Protein AF-A0A497GJQ9-F1 (afdb_monomer_lite)

Foldseek 3Di:
DDDPPPPVDPVVVVVVVVVVVVVLVVLVVVCVVVVPDDDPSVVVNVVVVVVCVVVVVVVVVVVVVVVPPDPPPVPPDPPPDDDDDDVDDQDLVNLVVVQLVVLCVVPNPCSVVVSVVQLVVCCVPVVDDSSVSSVVVSCVRPVD

Structure (mmCIF, N/CA/C/O backbone):
data_AF-A0A497GJQ9-F1
#
_entry.id   AF-A0A497GJQ9-F1
#
loop_
_atom_site.group_PDB
_atom_site.id
_atom_site.type_symbol
_atom_site.label_atom_id
_atom_site.label_alt_id
_atom_site.label_comp_id
_atom_site.label_asym_id
_atom_site.label_entity_id
_atom_site.label_seq_id
_atom_site.pdbx_PDB_ins_code
_atom_site.Cartn_x
_atom_site.Cartn_y
_atom_site.Cartn_z
_atom_site.occupancy
_atom_site.B_iso_or_equiv
_atom_site.auth_seq_id
_atom_site.auth_comp_id
_atom_site.auth_asym_id
_atom_site.auth_atom_id
_atom_site.pdbx_PDB_model_num
ATOM 1 N N . MET A 1 1 ? 29.041 -29.022 1.253 1.00 45.09 1 MET A N 1
ATOM 2 C CA . MET A 1 1 ? 29.779 -27.865 0.705 1.00 45.09 1 MET A CA 1
ATOM 3 C C . MET A 1 1 ? 29.393 -27.693 -0.751 1.00 45.09 1 MET A C 1
ATOM 5 O O . MET A 1 1 ? 29.834 -28.499 -1.549 1.00 45.09 1 MET A O 1
ATOM 9 N N . THR A 1 2 ? 28.599 -26.678 -1.087 1.00 45.56 2 THR A N 1
ATOM 10 C CA . THR A 1 2 ? 28.513 -26.116 -2.448 1.00 45.56 2 THR A CA 1
ATOM 11 C C . THR A 1 2 ? 27.959 -24.697 -2.320 1.00 45.56 2 THR A C 1
ATOM 13 O O . THR A 1 2 ? 26.755 -24.465 -2.317 1.00 45.56 2 THR A O 1
ATOM 16 N N . GLY A 1 3 ? 28.863 -23.740 -2.095 1.00 47.19 3 GLY A N 1
ATOM 17 C CA . GLY A 1 3 ? 28.525 -22.320 -2.070 1.00 47.19 3 GLY A CA 1
ATOM 18 C C . GLY A 1 3 ? 28.153 -21.861 -3.476 1.00 47.19 3 GLY A C 1
ATOM 19 O O . GLY A 1 3 ? 28.973 -21.942 -4.387 1.00 47.19 3 GLY A O 1
ATOM 20 N N . PHE A 1 4 ? 26.918 -21.398 -3.652 1.00 50.12 4 PHE A N 1
ATOM 21 C CA . PHE A 1 4 ? 26.458 -20.802 -4.900 1.00 50.12 4 PHE A CA 1
ATOM 22 C C . PHE A 1 4 ? 26.971 -19.358 -4.963 1.00 50.12 4 PHE A C 1
ATOM 24 O O . PHE A 1 4 ? 26.322 -18.413 -4.521 1.00 50.12 4 PHE A O 1
ATOM 31 N N . THR A 1 5 ? 28.199 -19.189 -5.444 1.00 50.44 5 THR A N 1
ATOM 32 C CA . THR A 1 5 ? 28.784 -17.882 -5.730 1.00 50.44 5 THR A CA 1
ATOM 33 C C . THR A 1 5 ? 28.130 -17.323 -6.988 1.00 50.44 5 THR A C 1
ATOM 35 O O . THR A 1 5 ? 28.464 -17.710 -8.107 1.00 50.44 5 THR A O 1
ATOM 38 N N . ILE A 1 6 ? 27.191 -16.386 -6.823 1.00 56.56 6 ILE A N 1
ATOM 39 C CA . ILE A 1 6 ? 26.703 -15.559 -7.931 1.00 56.56 6 ILE A CA 1
ATOM 40 C C . ILE A 1 6 ? 27.870 -14.662 -8.346 1.00 56.56 6 ILE A C 1
ATOM 42 O O . ILE A 1 6 ? 28.065 -13.557 -7.843 1.00 56.56 6 ILE A O 1
ATOM 46 N N . ARG A 1 7 ? 28.705 -15.174 -9.247 1.00 54.97 7 ARG A N 1
ATOM 47 C CA . ARG A 1 7 ? 29.713 -14.393 -9.948 1.00 54.97 7 ARG A CA 1
ATOM 48 C C . ARG A 1 7 ? 28.938 -13.499 -10.902 1.00 54.97 7 ARG A C 1
ATOM 50 O O . ARG A 1 7 ? 28.615 -13.921 -12.007 1.00 54.97 7 ARG A O 1
ATOM 57 N N . ILE A 1 8 ? 28.583 -12.297 -10.441 1.00 55.31 8 ILE A N 1
ATOM 58 C CA . ILE A 1 8 ? 28.059 -11.230 -11.294 1.00 55.31 8 ILE A CA 1
ATOM 59 C C . ILE A 1 8 ? 29.118 -11.033 -12.372 1.00 55.31 8 ILE A C 1
ATOM 61 O O . ILE A 1 8 ? 30.178 -10.453 -12.141 1.00 55.31 8 ILE A O 1
ATOM 65 N N . SER A 1 9 ? 28.887 -11.648 -13.527 1.00 58.03 9 SER A N 1
ATOM 66 C CA . SER A 1 9 ? 29.789 -11.573 -14.656 1.00 58.03 9 SER A CA 1
ATOM 67 C C . SER A 1 9 ? 29.901 -10.098 -15.007 1.00 58.03 9 SER A C 1
ATOM 69 O O . SER A 1 9 ? 28.870 -9.475 -15.262 1.00 58.03 9 SER A O 1
ATOM 71 N N . GLY A 1 10 ? 31.123 -9.558 -15.032 1.00 62.69 10 GLY A N 1
ATOM 72 C CA . GLY A 1 10 ? 31.424 -8.188 -15.461 1.00 62.69 10 GLY A CA 1
ATOM 73 C C . GLY A 1 10 ? 30.481 -7.610 -16.532 1.00 62.69 10 GLY A C 1
ATOM 74 O O . GLY A 1 10 ? 29.997 -6.501 -16.319 1.00 62.69 10 GLY A O 1
ATOM 75 N N . PRO A 1 11 ? 30.107 -8.336 -17.612 1.00 63.91 11 PRO A N 1
ATOM 76 C CA . PRO A 1 11 ? 29.157 -7.844 -18.619 1.00 63.91 11 PRO A CA 1
ATOM 77 C C . PRO A 1 11 ? 27.795 -7.376 -18.087 1.00 63.91 11 PRO A C 1
ATOM 79 O O . PRO A 1 11 ? 27.269 -6.400 -18.606 1.00 63.91 11 PRO A O 1
ATOM 82 N N . LEU A 1 12 ? 27.226 -7.995 -17.048 1.00 61.97 12 LEU A N 1
ATOM 83 C CA . LEU A 1 12 ? 25.939 -7.562 -16.482 1.00 61.97 12 LEU A CA 1
ATOM 84 C C . LEU A 1 12 ? 26.041 -6.180 -15.833 1.00 61.97 12 LEU A C 1
ATOM 86 O O . LEU A 1 12 ? 25.125 -5.371 -15.957 1.00 61.97 12 LEU A O 1
ATOM 90 N N . LEU A 1 13 ? 27.179 -5.881 -15.204 1.00 65.19 13 LEU A N 1
ATOM 91 C CA . LEU A 1 13 ? 27.446 -4.560 -14.646 1.00 65.19 13 LEU A CA 1
ATOM 92 C C . LEU A 1 13 ? 27.553 -3.508 -15.761 1.00 65.19 13 LEU A C 1
ATOM 94 O O . LEU A 1 13 ? 26.990 -2.425 -15.629 1.00 65.19 13 LEU A O 1
ATOM 98 N N . TYR A 1 14 ? 28.201 -3.846 -16.881 1.00 64.62 14 TYR A N 1
ATOM 99 C CA . TYR A 1 14 ? 28.275 -2.967 -18.053 1.00 64.62 14 TYR A CA 1
ATOM 100 C C . TYR A 1 14 ? 26.915 -2.762 -18.723 1.00 64.62 14 TYR A C 1
ATOM 102 O O . TYR A 1 14 ? 26.633 -1.655 -19.164 1.00 64.62 14 TYR A O 1
ATOM 110 N N . ILE A 1 15 ? 26.051 -3.781 -18.758 1.00 74.62 15 ILE A N 1
ATOM 111 C CA . ILE A 1 15 ? 24.683 -3.658 -19.285 1.00 74.62 15 ILE A CA 1
ATOM 112 C C . ILE A 1 15 ? 23.853 -2.723 -18.400 1.00 74.62 15 ILE A C 1
ATOM 114 O O . ILE A 1 15 ? 23.171 -1.840 -18.912 1.00 74.62 15 ILE A O 1
ATOM 118 N N . ILE A 1 16 ? 23.954 -2.854 -17.075 1.00 73.06 16 ILE A N 1
ATOM 119 C CA . ILE A 1 16 ? 23.277 -1.954 -16.130 1.00 73.06 16 ILE A CA 1
ATOM 120 C C . ILE A 1 16 ? 23.792 -0.517 -16.295 1.00 73.06 16 ILE A C 1
ATOM 122 O O . ILE A 1 16 ? 22.993 0.415 -16.385 1.00 73.06 16 ILE A O 1
ATOM 126 N N . TRP A 1 17 ? 25.109 -0.333 -16.416 1.00 72.25 17 TRP A N 1
ATOM 127 C CA . TRP A 1 17 ? 25.709 0.973 -16.698 1.00 72.25 17 TRP A CA 1
ATOM 128 C C . TRP A 1 17 ? 25.282 1.542 -18.052 1.00 72.25 17 TRP A C 1
ATOM 130 O O . TRP A 1 17 ? 25.008 2.734 -18.139 1.00 72.25 17 TRP A O 1
ATOM 140 N N . ALA A 1 18 ? 25.170 0.714 -19.091 1.00 70.62 18 ALA A N 1
ATOM 141 C CA . ALA A 1 18 ? 24.708 1.134 -20.409 1.00 70.62 18 ALA A CA 1
ATOM 142 C C . ALA A 1 18 ? 23.242 1.581 -20.373 1.00 70.62 18 ALA A C 1
ATOM 144 O O . ALA A 1 18 ? 22.911 2.615 -20.943 1.00 70.62 18 ALA A O 1
ATOM 145 N N . ILE A 1 19 ? 22.372 0.865 -19.654 1.00 77.38 19 ILE A N 1
ATOM 146 C CA . ILE A 1 19 ? 20.962 1.243 -19.485 1.00 77.38 19 ILE A CA 1
ATOM 147 C C . ILE A 1 19 ? 20.847 2.565 -18.717 1.00 77.38 19 ILE A C 1
ATOM 149 O O . ILE A 1 19 ? 20.115 3.458 -19.143 1.00 77.38 19 ILE A O 1
ATOM 153 N N . LEU A 1 20 ? 21.607 2.729 -17.630 1.00 77.25 20 LEU A N 1
ATOM 154 C CA . LEU A 1 20 ? 21.653 3.984 -16.874 1.00 77.25 20 LEU A CA 1
ATOM 155 C C . LEU A 1 20 ? 22.202 5.140 -17.717 1.00 77.25 20 LEU A C 1
ATOM 157 O O . LEU A 1 20 ? 21.664 6.243 -17.665 1.00 77.25 20 LEU A O 1
ATOM 161 N N . PHE A 1 21 ? 23.228 4.887 -18.530 1.00 79.19 21 PHE A N 1
ATOM 162 C CA . PHE A 1 21 ? 23.810 5.877 -19.429 1.00 79.19 21 PHE A CA 1
ATOM 163 C C . PHE A 1 21 ? 22.834 6.285 -20.534 1.00 79.19 21 PHE A C 1
ATOM 165 O O . PHE A 1 21 ? 22.692 7.472 -20.807 1.00 79.19 21 PHE A O 1
ATOM 172 N N . ILE A 1 22 ? 22.108 5.333 -21.125 1.00 72.56 22 ILE A N 1
ATOM 173 C CA . ILE A 1 22 ? 21.061 5.605 -22.118 1.00 72.56 22 ILE A CA 1
ATOM 174 C C . ILE A 1 22 ? 19.939 6.430 -21.488 1.00 72.56 22 ILE A C 1
ATOM 176 O O . ILE A 1 22 ? 19.492 7.401 -22.089 1.00 72.56 22 ILE A O 1
ATOM 180 N N . PHE A 1 23 ? 19.514 6.097 -20.269 1.00 75.12 23 PHE A N 1
ATOM 181 C CA . PHE A 1 23 ? 18.466 6.843 -19.575 1.00 75.12 23 PHE A CA 1
ATOM 182 C C . PHE A 1 23 ? 18.917 8.266 -19.214 1.00 75.12 23 PHE A C 1
ATOM 184 O O . PHE A 1 23 ? 18.175 9.223 -19.423 1.00 75.12 23 PHE A O 1
ATOM 191 N N . ALA A 1 24 ? 20.159 8.426 -18.747 1.00 71.12 24 ALA A N 1
ATOM 192 C CA . ALA A 1 24 ? 20.759 9.729 -18.470 1.00 71.12 24 ALA A CA 1
ATOM 193 C C . ALA A 1 24 ? 20.936 10.563 -19.747 1.00 71.12 24 ALA A C 1
ATOM 195 O O . ALA A 1 24 ? 20.640 11.757 -19.754 1.00 71.12 24 ALA A O 1
ATOM 196 N N . TYR A 1 25 ? 21.370 9.936 -20.840 1.00 68.62 25 TYR A N 1
ATOM 197 C CA . TYR A 1 25 ? 21.512 10.580 -22.141 1.00 68.62 25 TYR A CA 1
ATOM 198 C C . TYR A 1 25 ? 20.154 10.997 -22.711 1.00 68.62 25 TYR A C 1
ATOM 200 O O . TYR A 1 25 ? 20.012 12.116 -23.196 1.00 68.62 25 TYR A O 1
ATOM 208 N N . TRP A 1 26 ? 19.136 10.145 -22.592 1.00 73.12 26 TRP A N 1
ATOM 209 C CA . TRP A 1 26 ? 17.773 10.450 -23.021 1.00 73.12 26 TRP A CA 1
ATOM 210 C C . TRP A 1 26 ? 17.159 11.587 -22.197 1.00 73.12 26 TRP A C 1
ATOM 212 O O . TRP A 1 26 ? 16.574 12.506 -22.762 1.00 73.12 26 TRP A O 1
ATOM 222 N N . ALA A 1 27 ? 17.373 11.594 -20.878 1.00 67.38 27 ALA A N 1
ATOM 223 C CA . ALA A 1 27 ? 16.963 12.691 -20.002 1.00 67.38 27 ALA A CA 1
ATOM 224 C C . ALA A 1 27 ? 17.709 14.002 -20.315 1.00 67.38 27 ALA A C 1
ATOM 226 O O . ALA A 1 27 ? 17.105 15.074 -20.301 1.00 67.38 27 ALA A O 1
ATOM 227 N N . TYR A 1 28 ? 19.002 13.931 -20.646 1.00 66.50 28 TYR A N 1
ATOM 228 C CA . TYR A 1 28 ? 19.782 15.082 -21.102 1.00 66.50 28 TYR A CA 1
ATOM 229 C C . TYR A 1 28 ? 19.288 15.607 -22.455 1.00 66.50 28 TYR A C 1
ATOM 231 O O . TYR A 1 28 ? 19.195 16.818 -22.648 1.00 66.50 28 TYR A O 1
ATOM 239 N N . GLU A 1 29 ? 18.939 14.725 -23.392 1.00 62.28 29 GLU A N 1
ATOM 240 C CA . GLU A 1 29 ? 18.426 15.115 -24.705 1.00 62.28 29 GLU A CA 1
ATOM 241 C C . GLU A 1 29 ? 17.000 15.694 -24.622 1.00 62.28 29 GLU A C 1
ATOM 243 O O . GLU A 1 29 ? 16.705 16.703 -25.267 1.00 62.28 29 GLU A O 1
ATOM 248 N N . ASP A 1 30 ? 16.126 15.120 -23.787 1.00 62.50 30 ASP A N 1
ATOM 249 C CA . ASP A 1 30 ? 14.797 15.672 -23.487 1.00 62.50 30 ASP A CA 1
ATOM 250 C C . ASP A 1 30 ? 14.910 17.044 -22.808 1.00 62.50 30 ASP A C 1
ATOM 252 O O . ASP A 1 30 ? 14.242 18.000 -23.216 1.00 62.50 30 ASP A O 1
ATOM 256 N N . ALA A 1 31 ? 15.840 17.195 -21.859 1.00 59.44 31 ALA A N 1
ATOM 257 C CA . ALA A 1 31 ? 16.167 18.493 -21.283 1.00 59.44 31 ALA A CA 1
ATOM 258 C C . ALA A 1 31 ? 16.651 19.464 -22.374 1.00 59.44 31 ALA A C 1
ATOM 260 O O . ALA A 1 31 ? 16.081 20.541 -22.532 1.00 59.44 31 ALA A O 1
ATOM 261 N N . LYS A 1 32 ? 17.621 19.073 -23.208 1.00 60.72 32 LYS A N 1
ATOM 262 C CA . LYS A 1 32 ? 18.173 19.910 -24.286 1.00 60.72 32 LYS A CA 1
ATOM 263 C C . LYS A 1 32 ? 17.101 20.391 -25.272 1.00 60.72 32 LYS A C 1
ATOM 265 O O . LYS A 1 32 ? 17.141 21.552 -25.679 1.00 60.72 32 LYS A O 1
ATOM 270 N N . ARG A 1 33 ? 16.112 19.555 -25.618 1.00 59.28 33 ARG A N 1
ATOM 271 C CA . ARG A 1 33 ? 14.976 19.947 -26.477 1.00 59.28 33 ARG A CA 1
ATOM 272 C C . ARG A 1 33 ? 14.013 20.929 -25.798 1.00 59.28 33 ARG A C 1
ATOM 274 O O . ARG A 1 33 ? 13.482 21.811 -26.470 1.00 59.28 33 ARG A O 1
ATOM 281 N N . ARG A 1 34 ? 13.821 20.835 -24.478 1.00 54.50 34 ARG A N 1
ATOM 282 C CA . ARG A 1 34 ? 12.967 21.753 -23.692 1.00 54.50 34 ARG A CA 1
ATOM 283 C C . ARG A 1 34 ? 13.667 23.047 -23.262 1.00 54.50 34 ARG A C 1
ATOM 285 O O . ARG A 1 34 ? 13.009 24.012 -22.879 1.00 54.50 34 ARG A O 1
ATOM 292 N N . TYR A 1 35 ? 14.991 23.110 -23.366 1.00 54.78 35 TYR A N 1
ATOM 293 C CA . TYR A 1 35 ? 15.821 24.193 -22.829 1.00 54.78 35 TYR A CA 1
ATOM 294 C C . TYR A 1 35 ? 15.849 25.495 -23.633 1.00 54.78 35 TYR A C 1
ATOM 296 O O . TYR A 1 35 ? 16.555 26.430 -23.261 1.00 54.78 35 TYR A O 1
ATOM 304 N N . ARG A 1 36 ? 15.066 25.617 -24.709 1.00 53.91 36 ARG A N 1
ATOM 305 C CA . ARG A 1 36 ? 15.000 26.883 -25.449 1.00 53.91 36 ARG A CA 1
ATOM 306 C C . ARG A 1 36 ? 14.205 27.975 -24.707 1.00 53.91 36 ARG A C 1
ATOM 308 O O . ARG A 1 36 ? 14.188 29.101 -25.195 1.00 53.91 36 ARG A O 1
ATOM 315 N N . ARG A 1 37 ? 13.543 27.703 -23.561 1.00 51.66 37 ARG A N 1
ATOM 316 C CA . ARG A 1 37 ? 12.730 28.750 -22.896 1.00 51.66 37 ARG A CA 1
ATOM 317 C C . ARG A 1 37 ? 12.567 28.783 -21.366 1.00 51.66 37 ARG A C 1
ATOM 319 O O . ARG A 1 37 ? 11.943 29.737 -20.914 1.00 51.66 37 ARG A O 1
ATOM 326 N N . SER A 1 38 ? 13.083 27.875 -20.532 1.00 52.03 38 SER A N 1
ATOM 327 C CA . SER A 1 38 ? 12.790 28.000 -19.084 1.00 52.03 38 SER A CA 1
ATOM 328 C C . SER A 1 38 ? 13.759 27.274 -18.137 1.00 52.03 38 SER A C 1
ATOM 330 O O . SER A 1 38 ? 13.953 26.064 -18.199 1.00 52.03 38 SER A O 1
ATOM 332 N N . GLY A 1 39 ? 14.320 28.047 -17.198 1.00 59.44 39 GLY A N 1
ATOM 333 C CA . GLY A 1 39 ? 15.282 27.640 -16.163 1.00 59.44 39 GLY A CA 1
ATOM 334 C C . GLY A 1 39 ? 14.881 26.604 -15.083 1.00 59.44 39 GLY A C 1
ATOM 335 O O . GLY A 1 39 ? 15.797 26.126 -14.418 1.00 59.44 39 GLY A O 1
ATOM 336 N N . PRO A 1 40 ? 13.616 26.172 -14.874 1.00 60.84 40 PRO A N 1
ATOM 337 C CA . PRO A 1 40 ? 13.295 25.167 -13.846 1.00 60.84 40 PRO A CA 1
ATOM 338 C C . PRO A 1 40 ? 13.725 23.734 -14.191 1.00 60.84 40 PRO A C 1
ATOM 340 O O . PRO A 1 40 ? 13.941 22.926 -13.292 1.00 60.84 40 PRO A O 1
ATOM 343 N N . ALA A 1 41 ? 13.857 23.391 -15.475 1.00 59.56 41 ALA A N 1
ATOM 344 C CA . ALA A 1 41 ? 14.165 22.021 -15.903 1.00 59.56 41 ALA A CA 1
ATOM 345 C C . ALA A 1 41 ? 15.586 21.570 -15.503 1.00 59.56 41 ALA A C 1
ATOM 347 O O . ALA A 1 41 ? 15.807 20.393 -15.223 1.00 59.56 41 ALA A O 1
ATOM 348 N N . ALA A 1 42 ? 16.521 22.521 -15.404 1.00 63.47 42 ALA A N 1
ATOM 349 C CA . ALA A 1 42 ? 17.880 22.324 -14.895 1.00 63.47 42 ALA A CA 1
ATOM 350 C C . ALA A 1 42 ? 17.895 21.768 -13.472 1.00 63.47 42 ALA A C 1
ATOM 352 O O . ALA A 1 42 ? 18.612 20.823 -13.149 1.00 63.47 42 ALA A O 1
ATOM 353 N N . LEU A 1 43 ? 17.063 22.384 -12.634 1.00 64.25 43 LEU A N 1
ATOM 354 C CA . LEU A 1 43 ? 16.904 22.070 -11.225 1.00 64.25 43 LEU A CA 1
ATOM 355 C C . LEU A 1 43 ? 16.300 20.680 -11.055 1.00 64.25 43 LEU A C 1
ATOM 357 O O . LEU A 1 43 ? 16.796 19.896 -10.255 1.00 64.25 43 LEU A O 1
ATOM 361 N N . TRP A 1 44 ? 15.298 20.335 -11.864 1.00 61.69 44 TRP A N 1
ATOM 362 C CA . TRP A 1 44 ? 14.707 18.997 -11.855 1.00 61.69 44 TRP A CA 1
ATOM 363 C C . TRP A 1 44 ? 15.697 17.906 -12.276 1.00 61.69 44 TRP A C 1
ATOM 365 O O . TRP A 1 44 ? 15.780 16.877 -11.609 1.00 61.69 44 TRP A O 1
ATOM 375 N N . ALA A 1 45 ? 16.493 18.137 -13.323 1.00 66.19 45 ALA A N 1
ATOM 376 C CA . ALA A 1 45 ? 17.526 17.189 -13.741 1.00 66.19 45 ALA A CA 1
ATOM 377 C C . ALA A 1 45 ? 18.602 17.002 -12.655 1.00 66.19 45 ALA A C 1
ATOM 379 O O . ALA A 1 45 ? 18.989 15.875 -12.351 1.00 66.19 45 ALA A O 1
ATOM 380 N N . LEU A 1 46 ? 19.031 18.093 -12.015 1.00 67.12 46 LEU A N 1
ATOM 381 C CA . LEU A 1 46 ? 19.999 18.060 -10.918 1.00 67.12 46 LEU A CA 1
ATOM 382 C C . LEU A 1 46 ? 19.450 17.318 -9.688 1.00 67.12 46 LEU A C 1
ATOM 384 O O . LEU A 1 46 ? 20.160 16.512 -9.093 1.00 67.12 46 LEU A O 1
ATOM 388 N N . LEU A 1 47 ? 18.175 17.521 -9.344 1.00 70.56 47 LEU A N 1
ATOM 389 C CA . LEU A 1 47 ? 17.511 16.813 -8.246 1.00 70.56 47 LEU A CA 1
ATOM 390 C C . LEU A 1 47 ? 17.401 15.308 -8.504 1.00 70.56 47 LEU A C 1
ATOM 392 O O . LEU A 1 47 ? 17.598 14.529 -7.578 1.00 70.56 47 LEU A O 1
ATOM 396 N N . ILE A 1 48 ? 17.145 14.885 -9.745 1.00 68.50 48 ILE A N 1
ATOM 397 C CA . ILE A 1 48 ? 17.110 13.459 -10.113 1.00 68.50 48 ILE A CA 1
ATOM 398 C C . ILE A 1 48 ? 18.503 12.834 -9.987 1.00 68.50 48 ILE A C 1
ATOM 400 O O . ILE A 1 48 ? 18.640 11.738 -9.442 1.00 68.50 48 ILE A O 1
ATOM 404 N N . VAL A 1 49 ? 19.546 13.541 -10.430 1.00 66.38 49 VAL A N 1
ATOM 405 C CA . VAL A 1 49 ? 20.934 13.081 -10.289 1.00 66.38 49 VAL A CA 1
ATOM 406 C C . VAL A 1 49 ? 21.316 12.971 -8.810 1.00 66.38 49 VAL A C 1
ATOM 408 O O . VAL A 1 49 ? 21.831 11.935 -8.394 1.00 66.38 49 VAL A O 1
ATOM 411 N N . ILE A 1 50 ? 20.986 13.967 -7.984 1.00 66.31 50 ILE A N 1
ATOM 412 C CA . ILE A 1 50 ? 21.242 13.929 -6.536 1.00 66.31 50 ILE A CA 1
ATOM 413 C C . ILE A 1 50 ? 20.448 12.799 -5.868 1.00 66.31 50 ILE A C 1
ATOM 415 O O . ILE A 1 50 ? 21.016 12.027 -5.100 1.00 66.31 50 ILE A O 1
ATOM 419 N N . ALA A 1 51 ? 19.165 12.638 -6.195 1.00 61.09 51 ALA A N 1
ATOM 420 C CA . ALA A 1 51 ? 18.345 11.551 -5.668 1.00 61.09 51 ALA A CA 1
ATOM 421 C C . ALA A 1 51 ? 18.922 10.178 -6.046 1.00 61.09 51 ALA A C 1
ATOM 423 O O . ALA A 1 51 ? 18.973 9.284 -5.204 1.00 61.09 51 ALA A O 1
ATOM 424 N N . SER A 1 52 ? 19.437 10.015 -7.269 1.00 62.19 52 SER A N 1
ATOM 425 C CA . SER A 1 52 ? 20.059 8.760 -7.708 1.00 62.19 52 SER A CA 1
ATOM 426 C C . SER A 1 52 ? 21.300 8.389 -6.884 1.00 62.19 52 SER A C 1
ATOM 428 O O . SER A 1 52 ? 21.491 7.215 -6.569 1.00 62.19 52 SER A O 1
ATOM 430 N N . ILE A 1 53 ? 22.077 9.384 -6.436 1.00 66.00 53 ILE A N 1
ATOM 431 C CA . ILE A 1 53 ? 23.268 9.182 -5.597 1.00 66.00 53 ILE A CA 1
ATOM 432 C C . ILE A 1 53 ? 22.895 8.641 -4.211 1.00 66.00 53 ILE A C 1
ATOM 434 O O . ILE A 1 53 ? 23.691 7.911 -3.634 1.00 66.00 53 ILE A O 1
ATOM 438 N N . PHE A 1 54 ? 21.701 8.932 -3.683 1.00 58.16 54 PHE A N 1
ATOM 439 C CA . PHE A 1 54 ? 21.258 8.437 -2.369 1.00 58.16 54 PHE A CA 1
ATOM 440 C C . PHE A 1 54 ? 20.391 7.175 -2.451 1.00 58.16 54 PHE A C 1
ATOM 442 O O . PHE A 1 54 ? 20.491 6.290 -1.600 1.00 58.16 54 PHE A O 1
ATOM 449 N N . VAL A 1 55 ? 19.563 7.056 -3.489 1.00 66.50 55 VAL A N 1
ATOM 450 C CA . VAL A 1 55 ? 18.631 5.933 -3.655 1.00 66.50 55 VAL A CA 1
ATOM 451 C C . VAL A 1 55 ? 19.372 4.651 -4.031 1.00 66.50 55 VAL A C 1
ATOM 453 O O . VAL A 1 55 ? 19.085 3.595 -3.475 1.00 66.50 55 VAL A O 1
ATOM 456 N N . ILE A 1 56 ? 20.364 4.730 -4.921 1.00 64.25 56 ILE A N 1
ATOM 457 C CA . ILE A 1 56 ? 21.116 3.557 -5.382 1.00 64.25 56 ILE A CA 1
ATOM 458 C C . ILE A 1 56 ? 21.912 2.894 -4.239 1.00 64.25 56 ILE A C 1
ATOM 460 O O . ILE A 1 56 ? 21.715 1.697 -4.025 1.00 64.25 56 ILE A O 1
ATOM 464 N N . PRO A 1 57 ? 22.742 3.599 -3.441 1.00 71.44 57 PRO A N 1
ATOM 465 C CA . PRO A 1 57 ? 23.428 2.972 -2.311 1.00 71.44 57 PRO A CA 1
ATOM 466 C C . PRO A 1 57 ? 22.462 2.526 -1.211 1.00 71.44 57 PRO A C 1
ATOM 468 O O . PRO A 1 57 ? 22.714 1.493 -0.600 1.00 71.44 57 PRO A O 1
ATOM 471 N N . GLY A 1 58 ? 21.340 3.225 -0.995 1.00 73.31 58 GLY A N 1
ATOM 472 C CA . GLY A 1 58 ? 20.303 2.798 -0.051 1.00 73.31 58 GLY A CA 1
ATOM 473 C C . GLY A 1 58 ? 19.640 1.476 -0.449 1.00 73.31 58 GLY A C 1
ATOM 474 O O . GLY A 1 58 ? 19.493 0.583 0.382 1.00 73.31 58 GLY A O 1
ATOM 475 N N . ILE A 1 59 ? 19.305 1.307 -1.731 1.00 74.56 59 ILE A N 1
ATOM 476 C CA . ILE A 1 59 ? 18.758 0.051 -2.266 1.00 74.56 59 ILE A CA 1
ATOM 477 C C . ILE A 1 59 ? 19.812 -1.058 -2.223 1.00 74.56 59 ILE A C 1
ATOM 479 O O . ILE A 1 59 ? 19.489 -2.183 -1.853 1.00 74.56 59 ILE A O 1
ATOM 483 N N . ILE A 1 60 ? 21.074 -0.758 -2.543 1.00 78.25 60 ILE A N 1
ATOM 484 C CA . ILE A 1 60 ? 22.172 -1.731 -2.447 1.00 78.25 60 ILE A CA 1
ATOM 485 C C . ILE A 1 60 ? 22.370 -2.177 -0.992 1.00 78.25 60 ILE A C 1
ATOM 487 O O . ILE A 1 60 ? 22.462 -3.374 -0.749 1.00 78.25 60 ILE A O 1
ATOM 491 N N . LEU A 1 61 ? 22.367 -1.255 -0.023 1.00 78.25 61 LEU A N 1
ATOM 492 C CA . LEU A 1 61 ? 22.422 -1.564 1.412 1.00 78.25 61 LEU A CA 1
ATOM 493 C C . LEU A 1 61 ? 21.212 -2.377 1.874 1.00 78.25 61 LEU A C 1
ATOM 495 O O . LEU A 1 61 ? 21.380 -3.317 2.642 1.00 78.25 61 LEU A O 1
ATOM 499 N N . LEU A 1 62 ? 20.009 -2.062 1.388 1.00 78.56 62 LEU A N 1
ATOM 500 C CA . LEU A 1 62 ? 18.786 -2.797 1.708 1.00 78.56 62 LEU A CA 1
ATOM 501 C C . LEU A 1 62 ? 18.827 -4.229 1.162 1.00 78.56 62 LEU A C 1
ATOM 503 O O . LEU A 1 62 ? 18.520 -5.176 1.883 1.00 78.56 62 LEU A O 1
ATOM 507 N N . LEU A 1 63 ? 19.234 -4.397 -0.097 1.00 77.38 63 LEU A N 1
ATOM 508 C CA . LEU A 1 63 ? 19.396 -5.708 -0.724 1.00 77.38 63 LEU A CA 1
ATOM 509 C C . LEU A 1 63 ? 20.516 -6.507 -0.061 1.00 77.38 63 LEU A C 1
ATOM 511 O O . LEU A 1 63 ? 20.352 -7.701 0.171 1.00 77.38 63 LEU A O 1
ATOM 515 N N . LEU A 1 64 ? 21.621 -5.853 0.298 1.00 79.44 64 LEU A N 1
ATOM 516 C CA . LEU A 1 64 ? 22.716 -6.466 1.039 1.00 79.44 64 LEU A CA 1
ATOM 517 C C . LEU A 1 64 ? 22.250 -6.900 2.433 1.00 79.44 64 LEU A C 1
ATOM 519 O O . LEU A 1 64 ? 22.518 -8.022 2.834 1.00 79.44 64 LEU A O 1
ATOM 523 N N . TYR A 1 65 ? 21.484 -6.067 3.136 1.00 79.62 65 TYR A N 1
ATOM 524 C CA . TYR A 1 65 ? 20.876 -6.395 4.426 1.00 79.62 65 TYR A CA 1
ATOM 525 C C . TYR A 1 65 ? 19.905 -7.583 4.330 1.00 79.62 65 TYR A C 1
ATOM 527 O O . TYR A 1 65 ? 19.888 -8.447 5.203 1.00 79.62 65 TYR A O 1
ATOM 535 N N . LEU A 1 66 ? 19.122 -7.666 3.250 1.00 75.75 66 LEU A N 1
ATOM 536 C CA . LEU A 1 66 ? 18.246 -8.805 2.961 1.00 75.75 66 LEU A CA 1
ATOM 537 C C . LEU A 1 66 ? 19.028 -10.079 2.616 1.00 75.75 66 LEU A C 1
ATOM 539 O O . LEU A 1 66 ? 18.644 -11.152 3.069 1.00 75.75 66 LEU A O 1
ATOM 543 N N . ALA A 1 67 ? 20.117 -9.971 1.853 1.00 77.12 67 ALA A N 1
ATOM 544 C CA . ALA A 1 67 ? 20.956 -11.101 1.452 1.00 77.12 67 ALA A CA 1
ATOM 545 C C . ALA A 1 67 ? 21.844 -11.623 2.594 1.00 77.12 67 ALA A C 1
ATOM 547 O O . ALA A 1 67 ? 22.098 -12.821 2.678 1.00 77.12 67 ALA A O 1
ATOM 548 N N . LEU A 1 68 ? 22.290 -10.732 3.486 1.00 72.31 68 LEU A N 1
ATOM 549 C CA . LEU A 1 68 ? 22.988 -11.062 4.728 1.00 72.31 68 LEU A CA 1
ATOM 550 C C . LEU A 1 68 ? 22.039 -11.379 5.875 1.00 72.31 68 LEU A C 1
ATOM 552 O O . LEU A 1 68 ? 22.540 -11.607 6.976 1.00 72.31 68 LEU A O 1
ATOM 556 N N . ARG A 1 69 ? 20.710 -11.431 5.664 1.00 65.06 69 ARG A N 1
ATOM 557 C CA . ARG A 1 69 ? 19.839 -12.047 6.668 1.00 65.06 69 ARG A CA 1
ATOM 558 C C . ARG A 1 69 ? 20.405 -13.445 6.913 1.00 65.06 69 ARG A C 1
ATOM 560 O O . ARG A 1 69 ? 20.328 -14.274 6.001 1.00 65.06 69 ARG A O 1
ATOM 567 N N . PRO A 1 70 ? 20.963 -13.741 8.103 1.00 61.44 70 PRO A N 1
ATOM 568 C CA . PRO A 1 70 ? 21.168 -15.132 8.451 1.00 61.44 70 PRO A CA 1
ATOM 569 C C . PRO A 1 70 ? 19.805 -15.812 8.277 1.00 61.44 70 PRO A C 1
ATOM 571 O O . PRO A 1 70 ? 18.784 -15.158 8.548 1.00 61.44 70 PRO A O 1
ATOM 574 N N . PRO A 1 71 ? 19.745 -17.068 7.784 1.00 58.75 71 PRO A N 1
ATOM 575 C CA . PRO A 1 71 ? 18.498 -17.813 7.837 1.00 58.75 71 PRO A CA 1
ATOM 576 C C . PRO A 1 71 ? 18.045 -17.670 9.276 1.00 58.75 71 PRO A C 1
ATOM 578 O O . PRO A 1 71 ? 18.818 -18.000 10.180 1.00 58.75 71 PRO A O 1
ATOM 581 N N . MET A 1 72 ? 16.894 -17.014 9.470 1.00 51.44 72 MET A N 1
ATOM 582 C CA . MET A 1 72 ? 16.391 -16.738 10.804 1.00 51.44 72 MET A CA 1
ATOM 583 C C . MET A 1 72 ? 16.554 -18.057 11.546 1.00 51.44 72 MET A C 1
ATOM 585 O O . MET A 1 72 ? 16.047 -19.065 11.031 1.00 51.44 72 MET A O 1
ATOM 589 N N . PRO A 1 73 ? 17.302 -18.126 12.670 1.00 53.66 73 PRO A N 1
ATOM 590 C CA . PRO A 1 73 ? 17.065 -19.249 13.538 1.00 53.66 73 PRO A CA 1
ATOM 591 C C . PRO A 1 73 ? 15.556 -19.208 13.695 1.00 53.66 73 PRO A C 1
ATOM 593 O O . PRO A 1 73 ? 14.987 -18.157 14.010 1.00 53.66 73 PRO A O 1
ATOM 596 N N . VAL A 1 74 ? 14.898 -20.313 13.363 1.00 50.34 74 VAL A N 1
ATOM 597 C CA . VAL A 1 74 ? 13.531 -20.564 13.792 1.00 50.34 74 VAL A CA 1
ATOM 598 C C . VAL A 1 74 ? 13.646 -20.716 15.311 1.00 50.34 74 VAL A C 1
ATOM 600 O O . VAL A 1 74 ? 13.528 -21.793 15.882 1.00 50.34 74 VAL A O 1
ATOM 603 N N . GLY A 1 75 ? 14.054 -19.625 15.962 1.00 45.31 75 GLY A N 1
ATOM 604 C CA . GLY A 1 75 ? 13.981 -19.383 17.367 1.00 45.31 75 GLY A CA 1
ATOM 605 C C . GLY A 1 75 ? 12.501 -19.412 17.566 1.00 45.31 75 GLY A C 1
ATOM 606 O O . GLY A 1 75 ? 11.784 -18.571 17.018 1.00 45.31 75 GLY A O 1
ATOM 607 N N . LYS A 1 76 ? 12.085 -20.509 18.196 1.00 48.75 76 LYS A N 1
ATOM 608 C CA . LYS A 1 76 ? 10.755 -20.726 18.726 1.00 48.75 76 LYS A CA 1
ATOM 609 C C . LYS A 1 76 ? 10.154 -19.363 18.989 1.00 48.75 76 LYS A C 1
ATOM 611 O O . LYS A 1 76 ? 10.682 -18.617 19.812 1.00 48.75 76 LYS A O 1
ATOM 616 N N . VAL A 1 77 ? 9.126 -19.045 18.207 1.00 48.53 77 VAL A N 1
ATOM 617 C CA . VAL A 1 77 ? 8.190 -17.987 18.538 1.00 48.53 77 VAL A CA 1
ATOM 618 C C . VAL A 1 77 ? 7.973 -18.144 20.035 1.00 48.53 77 VAL A C 1
ATOM 620 O O . VAL A 1 77 ? 7.537 -19.212 20.469 1.00 48.53 77 VAL A O 1
ATOM 623 N N . GLU A 1 78 ? 8.413 -17.165 20.825 1.00 48.62 78 GLU A N 1
ATOM 624 C CA . GLU A 1 78 ? 7.923 -17.032 22.183 1.00 48.62 78 GLU A CA 1
ATOM 625 C C . GLU A 1 78 ? 6.424 -16.855 22.015 1.00 48.62 78 GLU A C 1
ATOM 627 O O . GLU A 1 78 ? 5.901 -15.795 21.668 1.00 48.62 78 GLU A O 1
ATOM 632 N N . GLU A 1 79 ? 5.762 -17.997 22.121 1.00 45.78 79 GLU A N 1
ATOM 633 C CA . GLU A 1 79 ? 4.342 -18.168 22.195 1.00 45.78 79 GLU A CA 1
ATOM 634 C C . GLU A 1 79 ? 3.941 -17.402 23.450 1.00 45.78 79 GLU A C 1
ATOM 636 O O . GLU A 1 79 ? 4.050 -17.876 24.582 1.00 45.78 79 GLU A O 1
ATOM 641 N N . LYS A 1 80 ? 3.550 -16.143 23.246 1.00 42.09 80 LYS A N 1
ATOM 642 C CA . LYS A 1 80 ? 2.727 -15.402 24.192 1.00 42.09 80 LYS A CA 1
ATOM 643 C C . LYS A 1 80 ? 1.642 -16.390 24.638 1.00 42.09 80 LYS A C 1
ATOM 645 O O . LYS A 1 80 ? 0.964 -16.922 23.759 1.00 42.09 80 LYS A O 1
ATOM 650 N N . PRO A 1 81 ? 1.508 -16.710 25.935 1.00 51.53 81 PRO A N 1
ATOM 651 C CA . PRO A 1 81 ? 0.742 -17.870 26.353 1.00 51.53 81 PRO A CA 1
ATOM 652 C C . PRO A 1 81 ? -0.732 -17.594 26.110 1.00 51.53 81 PRO A C 1
ATOM 654 O O . PRO A 1 81 ? -1.392 -17.017 26.966 1.00 51.53 81 PRO A O 1
ATOM 657 N N . GLN A 1 82 ? -1.247 -17.986 24.949 1.00 43.03 82 GLN A N 1
ATOM 658 C CA . GLN A 1 82 ? -2.669 -18.154 24.727 1.00 43.03 82 GLN A CA 1
ATOM 659 C C . GLN A 1 82 ? -2.911 -19.405 23.888 1.00 43.03 82 GLN A C 1
ATOM 661 O O . GLN A 1 82 ? -2.884 -19.390 22.668 1.00 43.03 82 GLN A O 1
ATOM 666 N N . VAL A 1 83 ? -3.175 -20.464 24.657 1.00 43.94 83 VAL A N 1
ATOM 667 C CA . VAL A 1 83 ? -4.255 -21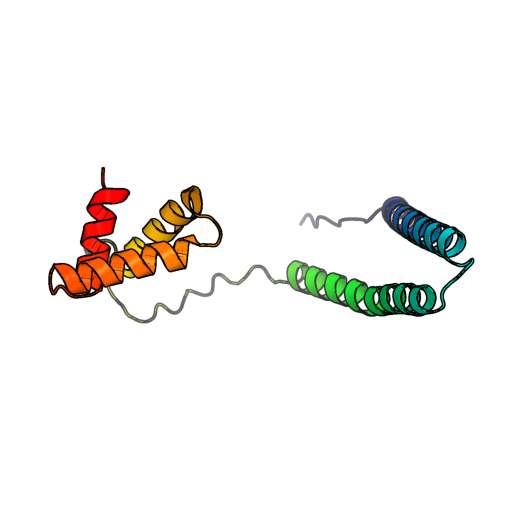.423 24.432 1.00 43.94 83 VAL A CA 1
ATOM 668 C C . VAL A 1 83 ? -4.062 -22.320 23.212 1.00 43.94 83 VAL A C 1
ATOM 670 O O . VAL A 1 83 ? -4.447 -22.014 22.101 1.00 43.94 83 VAL A O 1
ATOM 673 N N . ARG A 1 84 ? -3.465 -23.491 23.454 1.00 37.66 84 ARG A N 1
ATOM 674 C CA . ARG A 1 84 ? -4.118 -24.800 23.280 1.00 37.66 84 ARG A CA 1
ATOM 675 C C . ARG A 1 84 ? -5.118 -24.838 22.121 1.00 37.66 84 ARG A C 1
ATOM 677 O O . ARG A 1 84 ? -6.254 -24.411 22.268 1.00 37.66 84 ARG A O 1
ATOM 684 N N . VAL A 1 85 ? -4.719 -25.578 21.093 1.00 48.44 85 VAL A N 1
ATOM 685 C CA . VAL A 1 85 ? -5.558 -26.423 20.235 1.00 48.44 85 VAL A CA 1
ATOM 686 C C . VAL A 1 85 ? -6.815 -26.907 20.980 1.00 48.44 85 VAL A C 1
ATOM 688 O O . VAL A 1 85 ? -6.818 -27.946 21.639 1.00 48.44 85 VAL A O 1
ATOM 691 N N . VAL A 1 86 ? -7.896 -26.139 20.873 1.00 43.59 86 VAL A N 1
ATOM 692 C CA . VAL A 1 86 ? -9.253 -26.521 21.263 1.00 43.59 86 VAL A CA 1
ATOM 693 C C . VAL A 1 86 ? -10.146 -26.061 20.122 1.00 43.59 86 VAL A C 1
ATOM 695 O O . VAL A 1 86 ? -10.777 -25.019 20.204 1.00 43.59 86 VAL A O 1
ATOM 698 N N . LYS A 1 87 ? -10.153 -26.831 19.024 1.00 49.38 87 LYS A N 1
ATOM 699 C CA . LYS A 1 87 ? -11.212 -26.811 17.998 1.00 49.38 87 LYS A CA 1
ATOM 700 C C . LYS A 1 87 ? -11.644 -25.377 17.618 1.00 49.38 87 LYS A C 1
ATOM 702 O O . LYS A 1 87 ? -12.784 -24.994 17.848 1.00 49.38 87 LYS A O 1
ATOM 707 N N . GLU A 1 88 ? -10.702 -24.560 17.154 1.00 43.50 88 GLU A N 1
ATOM 708 C CA . GLU A 1 88 ? -10.822 -23.104 17.288 1.00 43.50 88 GLU A CA 1
ATOM 709 C C . GLU A 1 88 ? -11.872 -22.492 16.358 1.00 43.50 88 GLU A C 1
ATOM 711 O O . GLU A 1 88 ? -11.734 -22.463 15.134 1.00 43.50 88 GLU A O 1
ATOM 716 N N . GLU A 1 89 ? -12.923 -21.950 16.971 1.00 55.38 89 GLU A N 1
ATOM 717 C CA . GLU A 1 89 ? -13.745 -20.908 16.377 1.00 55.38 89 GLU A CA 1
ATOM 718 C C . GLU A 1 89 ? -12.816 -19.839 15.796 1.00 55.38 89 GLU A C 1
ATOM 720 O O . GLU A 1 89 ? -12.053 -19.211 16.529 1.00 55.38 89 GLU A O 1
ATOM 725 N N . MET A 1 90 ? -12.843 -19.670 14.472 1.00 64.69 90 MET A N 1
ATOM 726 C CA . MET A 1 90 ? -12.029 -18.684 13.766 1.00 64.69 90 MET A CA 1
ATOM 727 C C . MET A 1 90 ? -12.086 -17.344 14.514 1.00 64.69 90 MET A C 1
ATOM 729 O O . MET A 1 90 ? -13.165 -16.774 14.683 1.00 64.69 90 MET A O 1
ATOM 733 N N . SER A 1 91 ? -10.938 -16.895 15.028 1.00 82.50 91 SER A N 1
ATOM 734 C CA . SER A 1 91 ? -10.844 -15.656 15.803 1.00 82.50 91 SER A CA 1
ATOM 735 C C . SER A 1 91 ? -11.465 -14.494 15.025 1.00 82.50 91 SER A C 1
ATOM 737 O O . SER A 1 91 ? -11.332 -14.401 13.806 1.00 82.50 91 SER A O 1
ATOM 739 N N . ILE A 1 92 ? -12.141 -13.578 15.717 1.00 83.38 92 ILE A N 1
ATOM 740 C CA . ILE A 1 92 ? -12.808 -12.427 15.086 1.00 83.38 92 ILE A CA 1
ATOM 741 C C . ILE A 1 92 ? -11.834 -11.620 14.216 1.00 83.38 92 ILE A C 1
ATOM 743 O O . ILE A 1 92 ? -12.206 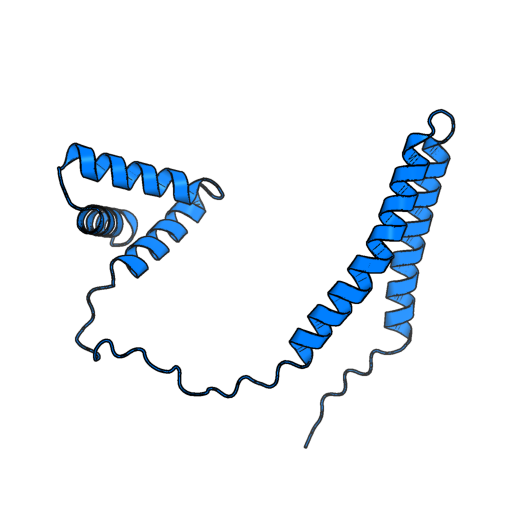-11.144 13.145 1.00 83.38 92 ILE A O 1
ATOM 747 N N . ASN A 1 93 ? -10.566 -11.547 14.623 1.00 84.06 93 ASN A N 1
ATOM 748 C CA . ASN A 1 93 ? -9.524 -10.884 13.844 1.00 84.06 93 ASN A CA 1
ATOM 749 C C . ASN A 1 93 ? -9.254 -11.597 12.512 1.00 84.06 93 ASN A C 1
ATOM 751 O O . ASN A 1 93 ? -9.168 -10.943 11.479 1.00 84.06 93 ASN A O 1
ATOM 755 N N . SER A 1 94 ? -9.203 -12.933 12.495 1.00 86.25 94 SER A N 1
ATOM 756 C CA . SER A 1 94 ? -8.997 -13.670 11.244 1.00 86.25 94 SER A CA 1
ATOM 757 C C . SER A 1 94 ? -10.234 -13.646 10.341 1.00 86.25 94 SER A C 1
ATOM 759 O O . SER A 1 94 ? -10.094 -13.636 9.117 1.00 86.25 94 SER A O 1
ATOM 761 N N . MET A 1 95 ? -11.441 -13.555 10.914 1.00 88.56 95 MET A N 1
ATOM 762 C CA . MET A 1 95 ? -12.660 -13.273 10.146 1.00 88.56 95 MET A CA 1
ATOM 763 C C . MET A 1 95 ? -12.606 -11.886 9.489 1.00 88.56 95 MET A C 1
ATOM 765 O O . MET A 1 95 ? -12.920 -11.764 8.305 1.00 88.56 95 MET A O 1
ATOM 769 N N . TYR A 1 96 ? -12.176 -10.859 10.228 1.00 90.19 96 TYR A N 1
ATOM 770 C CA . TYR A 1 96 ? -12.031 -9.496 9.710 1.00 90.19 96 TYR A CA 1
ATOM 771 C C . TYR A 1 96 ? -11.004 -9.421 8.576 1.00 90.19 96 TYR A C 1
ATOM 773 O O . TYR A 1 96 ? -11.300 -8.867 7.520 1.00 90.19 96 TYR A O 1
ATOM 781 N N . ASP A 1 97 ? -9.833 -10.036 8.741 1.00 90.19 97 ASP A N 1
ATOM 782 C CA . ASP A 1 97 ? -8.781 -10.023 7.717 1.00 90.19 97 ASP A CA 1
ATOM 783 C C . ASP A 1 97 ? -9.236 -10.695 6.416 1.00 90.19 97 ASP A C 1
ATOM 785 O O . ASP A 1 97 ? -8.951 -10.222 5.311 1.00 90.19 97 ASP A O 1
ATOM 789 N N . LYS A 1 98 ? -9.995 -11.788 6.530 1.00 89.88 98 LYS A N 1
ATOM 790 C CA . LYS A 1 98 ? -10.535 -12.497 5.368 1.00 89.88 98 LYS A CA 1
ATOM 791 C C . LYS A 1 98 ? -11.697 -11.744 4.716 1.00 89.88 98 LYS A C 1
ATOM 793 O O . LYS A 1 98 ? -11.840 -11.789 3.500 1.00 89.88 98 LYS A O 1
ATOM 798 N N . LEU A 1 99 ? -12.499 -11.011 5.485 1.00 92.19 99 LEU A N 1
ATOM 799 C CA . LEU A 1 99 ? -13.466 -10.069 4.918 1.00 92.19 99 LEU A CA 1
ATOM 800 C C . LEU A 1 99 ? -12.760 -8.946 4.167 1.00 92.19 99 LEU A C 1
ATOM 802 O O . LEU A 1 99 ? -13.134 -8.631 3.042 1.00 92.19 99 LEU A O 1
ATOM 806 N N . LEU A 1 100 ? -11.702 -8.381 4.744 1.00 93.38 100 LEU A N 1
ATOM 807 C CA . LEU A 1 100 ? -10.945 -7.313 4.109 1.00 93.38 100 LEU A CA 1
ATOM 808 C C . LEU A 1 100 ? -10.348 -7.763 2.773 1.00 93.38 100 LEU A C 1
ATOM 810 O O . LEU A 1 100 ? -10.368 -6.990 1.818 1.00 93.38 100 LEU A O 1
ATOM 814 N N . SER A 1 101 ? -9.875 -9.008 2.669 1.00 90.31 101 SER A N 1
ATOM 815 C CA . SER A 1 101 ? -9.374 -9.540 1.399 1.00 90.31 101 SER A CA 1
ATOM 816 C C . SER A 1 101 ? -10.476 -9.676 0.342 1.00 90.31 101 SER A C 1
ATOM 818 O O . SER A 1 101 ? -10.249 -9.308 -0.808 1.00 90.31 101 SER A O 1
ATOM 820 N N . VAL A 1 102 ? -11.686 -10.102 0.720 1.00 90.19 102 VAL A N 1
ATOM 821 C CA . VAL A 1 102 ? -12.850 -10.143 -0.187 1.00 90.19 102 VAL A CA 1
ATOM 822 C C . VAL A 1 102 ? -13.295 -8.739 -0.597 1.00 90.19 102 VAL A C 1
ATOM 824 O O . VAL A 1 102 ? -13.604 -8.498 -1.757 1.00 90.19 102 VAL A O 1
ATOM 827 N N . TYR A 1 103 ? -13.283 -7.767 0.311 1.00 90.50 103 TYR A N 1
ATOM 828 C CA . TYR A 1 103 ? -13.614 -6.388 -0.055 1.00 90.50 103 TYR A CA 1
ATOM 829 C C . TYR A 1 103 ? -12.508 -5.764 -0.912 1.00 90.50 103 TYR A C 1
ATOM 831 O O . TYR A 1 103 ? -12.803 -4.938 -1.771 1.00 90.50 103 TYR A O 1
ATOM 839 N N . ALA A 1 104 ? -11.248 -6.173 -0.740 1.00 90.06 104 ALA A N 1
ATOM 840 C CA . ALA A 1 104 ? -10.127 -5.721 -1.561 1.00 90.06 104 ALA A CA 1
ATOM 841 C C . ALA A 1 104 ? -10.245 -6.172 -3.019 1.00 90.06 104 ALA A C 1
ATOM 843 O O . ALA A 1 104 ? -9.863 -5.411 -3.909 1.00 90.06 104 ALA A O 1
ATOM 844 N N . THR A 1 105 ? -10.823 -7.346 -3.292 1.00 90.69 105 THR A N 1
ATOM 845 C CA . THR A 1 105 ? -11.046 -7.781 -4.680 1.00 90.69 105 THR A CA 1
ATOM 846 C C . THR A 1 105 ? -12.097 -6.931 -5.393 1.00 90.69 105 THR A C 1
ATOM 848 O O . THR A 1 105 ? -11.955 -6.683 -6.587 1.00 90.69 105 THR A O 1
ATOM 851 N N . VAL A 1 106 ? -13.111 -6.435 -4.676 1.00 91.75 106 VAL A N 1
ATOM 852 C CA . VAL A 1 106 ? -14.218 -5.654 -5.259 1.00 91.75 106 VAL A CA 1
ATOM 853 C C . VAL A 1 106 ? -13.944 -4.146 -5.247 1.00 91.75 106 VAL A C 1
ATOM 855 O O . VAL A 1 106 ? -14.197 -3.454 -6.229 1.00 91.75 106 VAL A O 1
ATOM 858 N N . TYR A 1 107 ? -13.422 -3.623 -4.137 1.00 86.75 107 TYR A N 1
ATOM 859 C CA . TYR A 1 107 ? -13.306 -2.185 -3.864 1.00 86.75 107 TYR A CA 1
ATOM 860 C C . TYR A 1 107 ? -11.855 -1.681 -3.809 1.00 86.75 107 TYR A C 1
ATOM 862 O O . TYR A 1 107 ? -11.625 -0.482 -3.617 1.00 86.75 107 TYR A O 1
ATOM 870 N N . SER A 1 108 ? -10.871 -2.572 -3.987 1.00 89.31 108 SER A N 1
ATOM 871 C CA . SER A 1 108 ? -9.435 -2.259 -4.043 1.00 89.31 108 SER A CA 1
ATOM 872 C C . SER A 1 108 ? -8.983 -1.356 -2.886 1.00 89.31 108 SER A C 1
ATOM 874 O O . SER A 1 108 ? -9.049 -1.757 -1.726 1.00 89.31 108 SER A O 1
ATOM 876 N N . MET A 1 109 ? -8.553 -0.121 -3.170 1.00 86.94 109 MET A N 1
ATOM 877 C CA . MET A 1 109 ? -8.052 0.823 -2.162 1.00 86.94 109 MET A CA 1
ATOM 878 C C . MET A 1 109 ? -9.106 1.259 -1.137 1.00 86.94 109 MET A C 1
ATOM 880 O O . MET A 1 109 ? -8.737 1.652 -0.038 1.00 86.94 109 MET A O 1
ATOM 884 N N . ARG A 1 110 ? -10.401 1.185 -1.468 1.00 90.75 110 ARG A N 1
ATOM 885 C CA . ARG A 1 110 ? -11.495 1.596 -0.568 1.00 90.75 110 ARG A CA 1
ATOM 886 C C . ARG A 1 110 ? -12.053 0.448 0.271 1.00 90.75 110 ARG A C 1
ATOM 888 O O . ARG A 1 110 ? -13.001 0.646 1.020 1.00 90.75 110 ARG A O 1
ATOM 895 N N . ALA A 1 111 ? -11.491 -0.751 0.151 1.00 90.00 111 ALA A N 1
ATOM 896 C CA . ALA A 1 111 ? -12.010 -1.951 0.797 1.00 90.00 111 ALA A CA 1
ATOM 897 C C . ALA A 1 111 ? -12.151 -1.827 2.313 1.00 90.00 111 ALA A C 1
ATOM 899 O O . ALA A 1 111 ? -13.174 -2.229 2.860 1.00 90.00 111 ALA A O 1
ATOM 900 N N . ARG A 1 112 ? -11.150 -1.235 2.975 1.00 90.94 112 ARG A N 1
ATOM 901 C CA . ARG A 1 112 ? -11.194 -1.006 4.420 1.00 90.94 112 ARG A CA 1
ATOM 902 C C . ARG A 1 112 ? -12.337 -0.068 4.789 1.00 90.94 112 ARG A C 1
ATOM 904 O O . ARG A 1 112 ? -13.132 -0.421 5.645 1.00 90.94 112 ARG A O 1
ATOM 911 N N . ASP A 1 113 ? -12.438 1.078 4.125 1.00 94.38 113 ASP A N 1
ATOM 912 C CA . ASP A 1 113 ? -13.450 2.090 4.446 1.00 94.38 113 ASP A CA 1
ATOM 913 C C . ASP A 1 113 ? -14.871 1.558 4.219 1.00 94.38 113 ASP A C 1
ATOM 915 O O . ASP A 1 113 ? -15.774 1.816 5.011 1.00 94.38 113 ASP A O 1
ATOM 919 N N . VAL A 1 114 ? -15.068 0.779 3.151 1.00 94.62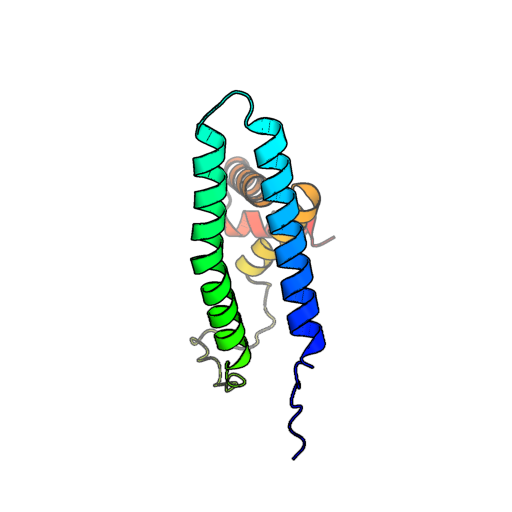 114 VAL A N 1
ATOM 920 C CA . VAL A 1 114 ? -16.362 0.163 2.831 1.00 94.62 114 VAL A CA 1
ATOM 921 C C . VAL A 1 114 ? -16.720 -0.926 3.845 1.00 94.62 114 VAL A C 1
ATOM 923 O O . VAL A 1 114 ? -17.847 -0.937 4.337 1.00 94.62 114 VAL A O 1
ATOM 926 N N . LEU A 1 115 ? -15.774 -1.805 4.198 1.00 94.44 115 LEU A N 1
ATOM 927 C CA . LEU A 1 115 ? -15.989 -2.841 5.212 1.00 94.44 115 LEU A CA 1
ATOM 928 C C . LEU A 1 115 ? -16.294 -2.227 6.585 1.00 94.44 115 LEU A C 1
ATOM 930 O O . LEU A 1 115 ? -17.209 -2.665 7.276 1.00 94.44 115 LEU A O 1
ATOM 934 N N . GLU A 1 116 ? -15.547 -1.194 6.967 1.00 95.25 116 GLU A N 1
ATOM 935 C CA . GLU A 1 116 ? -15.705 -0.511 8.248 1.00 95.25 116 GLU A CA 1
ATOM 936 C C . GLU A 1 116 ? -17.066 0.184 8.350 1.00 95.25 116 GLU A C 1
ATOM 938 O O . GLU A 1 116 ? -17.760 0.060 9.360 1.00 95.25 116 GLU A O 1
ATOM 943 N N . LYS A 1 117 ? -17.497 0.832 7.263 1.00 94.94 117 LYS A N 1
ATOM 944 C CA . LYS A 1 117 ? -18.819 1.449 7.173 1.00 94.94 117 LYS A CA 1
ATOM 945 C C . LYS A 1 117 ? -19.943 0.419 7.303 1.00 94.94 117 LYS A C 1
ATOM 947 O O . LYS A 1 117 ? -20.910 0.670 8.016 1.00 94.94 117 LYS A O 1
ATOM 952 N N . GLU A 1 118 ? -19.817 -0.744 6.667 1.00 93.75 118 GLU A N 1
ATOM 953 C CA . GLU A 1 118 ? -20.818 -1.811 6.783 1.00 93.75 118 GLU A CA 1
ATOM 954 C C . GLU A 1 118 ? -20.891 -2.390 8.206 1.00 93.75 118 GLU A C 1
ATOM 956 O O . GLU A 1 118 ? -21.982 -2.659 8.716 1.00 93.75 118 GLU A O 1
ATOM 961 N N . ILE A 1 119 ? -19.745 -2.530 8.881 1.00 95.06 119 ILE A N 1
ATOM 962 C CA . ILE A 1 119 ? -19.690 -2.936 10.291 1.00 95.06 119 ILE A CA 1
ATOM 963 C C . ILE A 1 119 ? -20.413 -1.907 11.169 1.00 95.06 119 ILE A C 1
ATOM 965 O O . ILE A 1 119 ? -21.266 -2.284 11.974 1.00 95.06 119 ILE A O 1
ATOM 969 N N . GLU A 1 120 ? -20.128 -0.614 11.002 1.00 95.00 120 GLU A N 1
ATOM 970 C CA . GLU A 1 120 ? -20.799 0.453 11.754 1.00 95.00 120 GLU A CA 1
ATOM 971 C C . GLU A 1 120 ? -22.309 0.506 11.500 1.00 95.00 120 GLU A C 1
ATOM 973 O O . GLU A 1 120 ? -23.093 0.689 12.435 1.00 95.00 120 GLU A O 1
ATOM 978 N N . GLU A 1 121 ? -22.735 0.338 10.248 1.00 93.75 121 GLU A N 1
ATOM 979 C CA . GLU A 1 121 ? -24.151 0.298 9.884 1.00 93.75 121 GLU A CA 1
ATOM 980 C C . GLU A 1 121 ? -24.868 -0.873 10.566 1.00 93.75 121 GLU A C 1
ATOM 982 O O . GLU A 1 121 ? -25.964 -0.685 11.099 1.00 93.75 121 GLU A O 1
ATOM 987 N N . ARG A 1 122 ? -24.241 -2.055 10.640 1.00 92.06 122 ARG A N 1
ATOM 988 C CA . ARG A 1 122 ? -24.806 -3.203 11.369 1.00 92.06 122 ARG A CA 1
ATOM 989 C C . ARG A 1 122 ? -24.888 -2.980 12.868 1.00 92.06 122 ARG A C 1
ATOM 991 O O . ARG A 1 122 ? -25.916 -3.301 13.461 1.00 92.06 122 ARG A O 1
ATOM 998 N N . ILE A 1 123 ? -23.855 -2.396 13.469 1.00 94.31 123 ILE A N 1
ATOM 999 C CA . ILE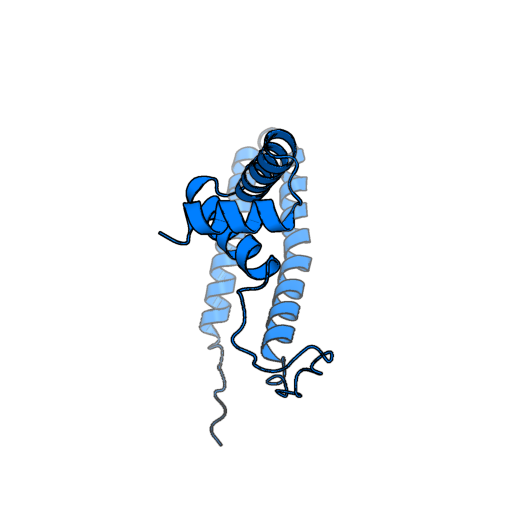 A 1 123 ? -23.865 -2.040 14.894 1.00 94.31 123 ILE A CA 1
ATOM 1000 C C . ILE A 1 123 ? -25.042 -1.101 15.186 1.00 94.31 123 ILE A C 1
ATOM 1002 O O . ILE A 1 123 ? -25.805 -1.341 16.118 1.00 94.31 123 ILE A O 1
ATOM 1006 N N . LYS A 1 124 ? -25.246 -0.067 14.359 1.00 92.56 124 LYS A N 1
ATOM 1007 C CA . LYS A 1 124 ? -26.346 0.897 14.537 1.00 92.56 124 LYS A CA 1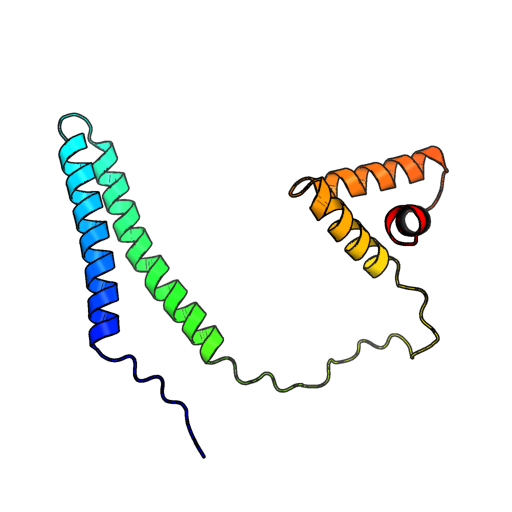
ATOM 1008 C C . LYS A 1 124 ? -27.725 0.285 14.301 1.00 92.56 124 LYS A C 1
ATOM 1010 O O . LYS A 1 124 ? -28.664 0.622 15.014 1.00 92.56 124 LYS A O 1
ATOM 1015 N N . LYS A 1 125 ? -27.860 -0.581 13.294 1.00 90.50 125 LYS A N 1
ATOM 1016 C CA . LYS A 1 125 ? -29.148 -1.156 12.886 1.00 90.50 125 LYS A CA 1
ATOM 1017 C C . LYS A 1 125 ? -29.634 -2.249 13.833 1.00 90.50 125 LYS A C 1
ATOM 1019 O O . LYS A 1 125 ? -30.827 -2.332 14.101 1.00 90.50 125 LYS A O 1
ATOM 1024 N N . GLU A 1 126 ? -28.724 -3.097 14.302 1.00 90.56 126 GLU A N 1
ATOM 1025 C CA . GLU A 1 126 ? -29.060 -4.281 15.100 1.00 90.56 126 GLU A CA 1
ATOM 1026 C C . GLU A 1 126 ? -28.714 -4.108 16.587 1.00 90.56 126 GLU A C 1
ATOM 1028 O O . GLU A 1 126 ? -29.097 -4.946 17.398 1.00 90.56 126 GLU A O 1
ATOM 1033 N N . GLY A 1 127 ? -28.005 -3.036 16.962 1.00 91.44 127 GLY A N 1
ATOM 1034 C CA . GLY A 1 127 ? -27.584 -2.790 18.345 1.00 91.44 127 GLY A CA 1
ATOM 1035 C C . GLY A 1 127 ? -26.585 -3.826 18.870 1.00 91.44 127 GLY A C 1
ATOM 1036 O O . GLY A 1 127 ? -26.510 -4.054 20.074 1.00 91.44 127 GLY A O 1
ATOM 1037 N N . ILE A 1 128 ? -25.857 -4.494 17.972 1.00 91.81 128 ILE A N 1
ATOM 1038 C CA . ILE A 1 128 ? -24.930 -5.586 18.293 1.00 91.81 128 ILE A CA 1
ATOM 1039 C C . ILE A 1 128 ? -23.502 -5.085 18.516 1.00 91.81 128 ILE A C 1
ATOM 1041 O O . ILE A 1 128 ? -23.130 -4.000 18.067 1.00 91.81 128 ILE A O 1
ATOM 1045 N N . SER A 1 129 ? -22.678 -5.900 19.184 1.00 90.94 129 SER A N 1
ATOM 1046 C CA . SER A 1 129 ? -21.252 -5.605 19.328 1.00 90.94 129 SER A CA 1
ATOM 1047 C C . SER A 1 129 ? -20.528 -5.690 17.981 1.00 90.94 129 SER A C 1
ATOM 1049 O O . SER A 1 129 ? -20.984 -6.335 17.031 1.00 90.94 129 SER A O 1
ATOM 1051 N N . ARG A 1 130 ? -19.360 -5.049 17.906 1.00 89.06 130 ARG A N 1
ATOM 1052 C CA . ARG A 1 130 ? -18.517 -5.044 16.706 1.00 89.06 130 ARG A CA 1
ATOM 1053 C C . ARG A 1 130 ? -18.118 -6.458 16.282 1.00 89.06 130 ARG A C 1
ATOM 1055 O O . ARG A 1 130 ? -18.132 -6.773 15.096 1.00 89.06 130 ARG A O 1
ATOM 1062 N N . GLU A 1 131 ? -17.783 -7.311 17.240 1.00 90.25 131 GLU A N 1
ATOM 1063 C CA . GLU A 1 131 ? -17.373 -8.695 17.001 1.00 90.25 131 GLU A CA 1
ATOM 1064 C C . GLU A 1 131 ? -18.509 -9.512 16.384 1.00 90.25 131 GLU A C 1
ATOM 1066 O O . GLU A 1 131 ? -18.304 -10.243 15.413 1.00 90.25 131 GLU A O 1
ATOM 1071 N N . GLU A 1 132 ? -19.721 -9.346 16.910 1.00 88.88 132 GLU A N 1
ATOM 1072 C CA . GLU A 1 132 ? -20.904 -10.029 16.397 1.00 88.88 132 GLU A CA 1
ATOM 1073 C C . GLU A 1 132 ? -21.273 -9.520 14.994 1.00 88.88 132 GLU A C 1
ATOM 1075 O O . GLU A 1 132 ? -21.622 -10.315 14.119 1.00 88.88 132 GLU A O 1
ATOM 1080 N N . ALA A 1 133 ? -21.103 -8.218 14.731 1.00 92.56 133 ALA A N 1
ATOM 1081 C CA . ALA A 1 133 ? -21.275 -7.652 13.395 1.00 92.56 133 ALA A C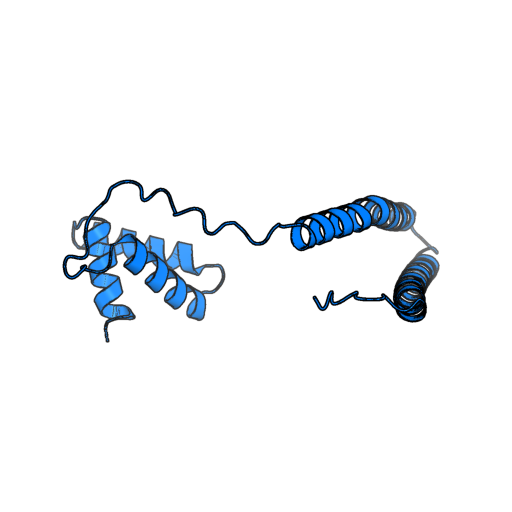A 1
ATOM 1082 C C . ALA A 1 133 ? -20.303 -8.282 12.383 1.00 92.56 133 ALA A C 1
ATOM 1084 O O . ALA A 1 133 ? -20.732 -8.743 11.323 1.00 92.56 133 ALA A O 1
ATOM 1085 N N . ILE A 1 134 ? -19.015 -8.389 12.730 1.00 92.06 134 ILE A N 1
ATOM 1086 C CA . ILE A 1 134 ? -17.992 -9.034 11.889 1.00 92.06 134 ILE A CA 1
ATOM 1087 C C . ILE A 1 134 ? -18.345 -10.505 11.635 1.00 92.06 134 ILE A C 1
ATOM 1089 O O . ILE A 1 134 ? -18.296 -10.964 10.493 1.00 92.06 134 ILE A O 1
ATOM 1093 N N . ARG A 1 135 ? -18.758 -11.244 12.672 1.00 90.50 135 ARG A N 1
ATOM 1094 C CA . ARG A 1 135 ? -19.122 -12.666 12.567 1.00 90.50 135 ARG A CA 1
ATOM 1095 C C . ARG A 1 135 ? -20.307 -12.891 11.621 1.00 90.50 135 ARG A C 1
ATOM 1097 O O . ARG A 1 135 ? -20.308 -13.864 10.863 1.00 90.50 135 ARG A O 1
ATOM 1104 N N . ARG A 1 136 ? -21.302 -11.998 11.629 1.00 90.12 136 ARG A N 1
ATOM 1105 C CA . ARG A 1 136 ? -22.465 -12.062 10.725 1.00 90.12 136 ARG A CA 1
ATOM 1106 C C . ARG A 1 136 ? -22.096 -11.746 9.280 1.00 90.12 136 ARG A C 1
ATOM 1108 O O . ARG A 1 136 ? -22.438 -12.531 8.399 1.00 90.12 136 ARG A O 1
ATOM 1115 N N . ILE A 1 137 ? -21.351 -10.663 9.045 1.00 91.50 137 ILE A N 1
ATOM 1116 C CA . ILE A 1 137 ? -20.879 -10.297 7.696 1.00 91.50 137 ILE A CA 1
ATOM 1117 C C . ILE A 1 137 ? -20.020 -11.428 7.121 1.00 91.50 137 ILE A C 1
ATOM 1119 O O . ILE A 1 137 ? -20.176 -11.806 5.962 1.00 91.50 137 ILE A O 1
ATOM 1123 N N . TYR A 1 138 ? -19.156 -12.026 7.943 1.00 90.69 138 TYR A N 1
ATOM 1124 C CA . TYR A 1 138 ? -18.304 -13.139 7.533 1.00 90.69 138 TYR A CA 1
ATOM 1125 C C . TYR A 1 138 ? -19.118 -14.340 7.047 1.00 90.69 138 TYR A C 1
ATOM 1127 O O . TYR A 1 138 ? -18.849 -14.876 5.971 1.00 90.69 138 TYR A O 1
ATOM 1135 N N . LYS A 1 139 ? -20.135 -14.752 7.814 1.00 88.19 139 LYS A N 1
ATOM 1136 C CA . LYS A 1 139 ? -21.019 -15.858 7.419 1.00 88.19 139 LYS A CA 1
ATOM 1137 C C . LYS A 1 139 ? -21.737 -15.576 6.100 1.00 88.19 139 LYS A C 1
ATOM 1139 O O . LYS A 1 139 ? -21.870 -16.489 5.299 1.00 88.19 139 LYS A O 1
ATOM 1144 N N . GLU A 1 140 ? -22.151 -14.334 5.866 1.00 87.50 140 GLU A N 1
ATOM 1145 C CA . GLU A 1 140 ? -22.867 -13.940 4.649 1.00 87.50 140 GLU A CA 1
ATOM 1146 C C . GLU A 1 140 ? -21.963 -13.869 3.407 1.00 87.50 140 GLU A C 1
ATOM 1148 O O . GLU A 1 140 ? -22.373 -14.278 2.326 1.00 87.50 140 GLU A O 1
ATOM 1153 N N . LYS A 1 141 ? -20.739 -13.345 3.544 1.00 85.00 141 LYS A N 1
ATOM 1154 C CA . LYS A 1 141 ? -19.846 -13.065 2.403 1.00 85.00 141 LYS A CA 1
ATOM 1155 C C . LYS A 1 141 ? -18.829 -14.169 2.109 1.00 85.00 141 LYS A C 1
ATOM 1157 O O . LYS A 1 141 ? -18.349 -14.256 0.985 1.00 85.00 141 LYS A O 1
ATOM 1162 N N . VAL A 1 142 ? -18.441 -14.949 3.117 1.00 80.62 142 VAL A N 1
ATOM 1163 C CA . VAL A 1 142 ? -17.321 -15.911 3.043 1.00 80.62 142 VAL A CA 1
ATOM 1164 C C . VAL A 1 142 ? -17.753 -17.332 3.408 1.00 80.62 142 VAL A C 1
ATOM 1166 O O . VAL A 1 142 ? -17.095 -18.290 3.016 1.00 80.62 142 VAL A O 1
ATOM 1169 N N . GLY A 1 143 ? -18.822 -17.473 4.195 1.00 66.19 143 GLY A N 1
ATOM 1170 C CA . GLY A 1 143 ? -19.325 -18.757 4.686 1.00 66.19 143 GLY A CA 1
ATOM 1171 C C . GLY A 1 143 ? -20.322 -19.478 3.772 1.00 66.19 143 GLY A C 1
ATOM 1172 O O . GLY A 1 143 ? -20.856 -20.497 4.208 1.00 66.19 143 GLY A O 1
ATOM 1173 N N . SER A 1 144 ? -20.587 -18.962 2.565 1.00 49.31 144 SER A N 1
ATOM 1174 C CA . SER A 1 144 ? -21.440 -19.585 1.539 1.00 49.31 144 SER A CA 1
ATOM 1175 C C . SER A 1 144 ? -20.614 -20.194 0.415 1.00 49.31 144 SER A C 1
ATOM 1177 O O . SER A 1 144 ? -21.165 -21.116 -0.225 1.00 49.31 144 SER A O 1
#

Sequence (144 aa):
MTGFTIRISGPLLYIIWAILFIFAYWAYEDAKRRYRRSGPAALWALLIVIASIFVIPGIILLLLYLALRPPMPVGKVEEKPQVRVVKEEMSINSMYDKLLSVYATVYSMRARDVLEKEIEERIKKEGISREEAIRRIYKEKVGS

Secondary structure (DSSP, 8-state):
---------HHHHHHHHHHHHHHHHHHHHHHHHHTTS-THHHHHHHHHHHHHHHHHHHHHHHHHHHHT------------S----S-----HHHHHHHHHHHHHHHHGGGHHHHHHHHHHHHHHHH---HHHHHHHHHHHHT--

Radius of gyration: 26.95 Å; chains: 1; bounding box: 61×57×53 Å

pLDDT: mean 71.93, std 16.46, range [37.66, 95.25]